Protein AF-A0A975FXX0-F1 (afdb_monomer_lite)

Radius of gyration: 17.52 Å; chains: 1; bounding box: 50×26×42 Å

Foldseek 3Di:
DAADDALAALVQLCVVQVHDLVRLCVLLVHDSVQNVCRNVGHDDDPVSSVSSQVSSVVVQKHWDQDVHTHIDRDQPFFFFAWDCDPQWTWTDTPDPDDPPDTDTHNDPVVVVVVCVVQQKDDDDDVRRGITRHD

pLDDT: mean 78.69, std 16.59, range [45.06, 97.44]

InterPro domains:
  IPR010982 Lambda repressor-like, DNA-binding domain superfamily [G3DSA:1.10.260.40] (1-74)

Secondary structure (DSSP, 8-state):
-PPP--HHHHHHHHHHTT--HHHHHHHHT--HHHHHHHHTT----HHHHHHHHHHHHHTTEEEE-SSS-EEEE------EEEEEETTEEEEEESSS-SSS-PPPBSSHHHHHHHHHHTTEEEEETTTTEEEE--

Organism: NCBI:txid2823693

Sequence (134 aa):
MTAKLTAAACRAARGLLGWTVRDLMRAASVSPNTVTTLEDGGSVRPETEAKIVAAFARHGVEITNGTGTGAHLHSTVWRVDFAKGRGRFTAQPASGQPPRMFPDFATQHEVRQWLEQNGYRALSEPEDLWVASA

Structure (mmCIF, N/CA/C/O backbone):
data_AF-A0A975FXX0-F1
#
_entry.id   AF-A0A975FXX0-F1
#
loop_
_atom_site.group_PDB
_atom_site.id
_atom_site.type_symbol
_atom_site.label_atom_id
_atom_site.label_alt_id
_atom_site.label_comp_id
_atom_site.label_asym_id
_atom_site.label_entity_id
_atom_site.label_seq_id
_atom_site.pdbx_PDB_ins_code
_atom_site.Cartn_x
_atom_site.Cartn_y
_atom_site.Cartn_z
_atom_site.occupancy
_atom_site.B_iso_or_equiv
_atom_site.auth_seq_id
_atom_site.auth_comp_id
_atom_site.auth_asym_id
_atom_site.auth_atom_id
_atom_site.pdbx_PDB_model_num
ATOM 1 N N . MET A 1 1 ? 19.625 5.687 1.113 1.00 46.69 1 MET A N 1
ATOM 2 C CA . MET A 1 1 ? 19.681 4.774 -0.049 1.00 46.69 1 MET A CA 1
ATOM 3 C C . MET A 1 1 ? 18.249 4.438 -0.417 1.00 46.69 1 MET A C 1
ATOM 5 O O . MET A 1 1 ? 17.523 4.008 0.465 1.00 46.69 1 MET A O 1
ATOM 9 N N . THR A 1 2 ? 17.814 4.708 -1.646 1.00 67.19 2 THR A N 1
ATOM 10 C CA . THR A 1 2 ? 16.430 4.430 -2.063 1.00 67.19 2 THR A CA 1
ATOM 11 C C . THR A 1 2 ? 16.270 2.935 -2.318 1.00 67.19 2 THR A C 1
ATOM 13 O O . THR A 1 2 ? 17.059 2.354 -3.063 1.00 67.19 2 THR A O 1
ATOM 16 N N . ALA A 1 3 ? 15.282 2.311 -1.681 1.00 85.44 3 ALA A N 1
ATOM 17 C CA . ALA A 1 3 ? 14.963 0.905 -1.883 1.00 85.44 3 ALA A CA 1
ATOM 18 C C . ALA A 1 3 ? 14.530 0.644 -3.338 1.00 85.44 3 ALA A C 1
ATOM 20 O O . ALA A 1 3 ? 13.764 1.411 -3.925 1.00 85.44 3 ALA A O 1
ATOM 21 N N . LYS A 1 4 ? 15.024 -0.446 -3.929 1.00 91.94 4 LYS A N 1
ATOM 22 C CA . LYS A 1 4 ? 14.639 -0.906 -5.263 1.00 91.94 4 LYS A CA 1
ATOM 23 C C . LYS A 1 4 ? 13.242 -1.519 -5.222 1.00 91.94 4 LYS A C 1
ATOM 25 O O . LYS A 1 4 ? 12.997 -2.494 -4.504 1.00 91.94 4 LYS A O 1
ATOM 30 N N . LEU A 1 5 ? 12.364 -1.012 -6.084 1.00 95.19 5 LEU A N 1
ATOM 31 C CA . LEU A 1 5 ? 11.052 -1.595 -6.330 1.00 95.19 5 LEU A CA 1
ATOM 32 C C . LEU A 1 5 ? 11.202 -2.905 -7.114 1.00 95.19 5 LEU A C 1
ATOM 34 O O . LEU A 1 5 ? 11.502 -2.909 -8.303 1.00 95.19 5 LEU A O 1
ATOM 38 N N . THR A 1 6 ? 11.009 -4.033 -6.438 1.00 96.12 6 THR A N 1
ATOM 39 C CA . THR A 1 6 ? 10.956 -5.352 -7.081 1.00 96.12 6 THR A CA 1
ATOM 40 C C . THR A 1 6 ? 9.509 -5.787 -7.303 1.00 96.12 6 THR A C 1
ATOM 42 O O . THR A 1 6 ? 8.592 -5.294 -6.643 1.00 96.12 6 THR A O 1
ATOM 45 N N . ALA A 1 7 ? 9.302 -6.781 -8.169 1.00 96.69 7 ALA A N 1
ATOM 46 C CA . ALA A 1 7 ? 8.009 -7.439 -8.353 1.00 96.69 7 ALA A CA 1
ATOM 47 C C . ALA A 1 7 ? 7.393 -7.944 -7.033 1.00 96.69 7 ALA A C 1
ATOM 49 O O . ALA A 1 7 ? 6.189 -7.828 -6.804 1.00 96.69 7 ALA A O 1
ATOM 50 N N . ALA A 1 8 ? 8.216 -8.518 -6.151 1.00 96.56 8 ALA A N 1
ATOM 51 C CA . ALA A 1 8 ? 7.766 -9.023 -4.857 1.00 96.56 8 ALA A CA 1
ATOM 52 C C . ALA A 1 8 ? 7.398 -7.880 -3.899 1.00 96.56 8 ALA A C 1
ATOM 54 O O . ALA A 1 8 ? 6.340 -7.933 -3.276 1.00 96.56 8 ALA A O 1
ATOM 55 N N . ALA A 1 9 ? 8.206 -6.816 -3.842 1.00 96.75 9 ALA A N 1
ATOM 56 C CA . ALA A 1 9 ? 7.903 -5.638 -3.031 1.00 9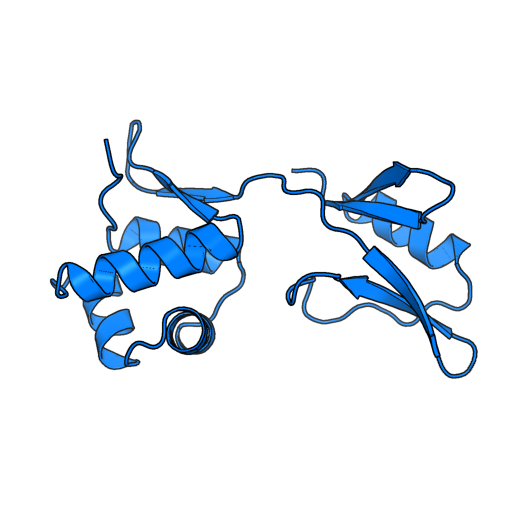6.75 9 ALA A CA 1
ATOM 57 C C . ALA A 1 9 ? 6.634 -4.911 -3.501 1.00 96.75 9 ALA A C 1
ATOM 59 O O . ALA A 1 9 ? 5.827 -4.504 -2.672 1.00 96.75 9 ALA A O 1
ATOM 60 N N . CYS A 1 10 ? 6.415 -4.803 -4.816 1.00 97.19 10 CYS A N 1
ATOM 61 C CA . CYS A 1 10 ? 5.199 -4.216 -5.382 1.00 97.19 10 CYS A CA 1
ATOM 62 C C . CYS A 1 10 ? 3.943 -4.998 -4.957 1.00 97.19 10 CYS A C 1
ATOM 64 O O . CYS A 1 10 ? 2.988 -4.420 -4.432 1.00 97.19 10 CYS A O 1
ATOM 66 N N . ARG A 1 11 ? 3.977 -6.333 -5.093 1.00 97.44 11 ARG A N 1
ATOM 67 C CA . ARG A 1 11 ? 2.878 -7.213 -4.665 1.00 97.44 11 ARG A CA 1
ATOM 68 C C . ARG A 1 11 ? 2.643 -7.146 -3.158 1.00 97.44 11 ARG A C 1
ATOM 70 O O . ARG A 1 11 ? 1.492 -7.068 -2.736 1.00 97.44 11 ARG A O 1
ATOM 77 N N . ALA A 1 12 ? 3.713 -7.133 -2.362 1.00 95.75 12 ALA A N 1
ATOM 78 C CA . ALA A 1 12 ? 3.631 -6.985 -0.911 1.00 95.75 12 ALA A CA 1
ATOM 79 C C . ALA A 1 12 ? 2.977 -5.651 -0.521 1.00 95.75 12 ALA A C 1
ATOM 81 O O . ALA A 1 12 ? 2.025 -5.646 0.254 1.00 95.75 12 ALA A O 1
ATOM 82 N N . ALA A 1 13 ? 3.414 -4.539 -1.119 1.00 95.19 13 ALA A N 1
ATOM 83 C CA . ALA A 1 13 ? 2.859 -3.212 -0.867 1.00 95.19 13 ALA A CA 1
ATOM 84 C C . ALA A 1 13 ? 1.363 -3.135 -1.201 1.00 95.19 13 ALA A C 1
ATOM 86 O O . ALA A 1 13 ? 0.569 -2.644 -0.399 1.00 95.19 13 ALA A O 1
ATOM 87 N N . ARG A 1 14 ? 0.945 -3.687 -2.349 1.00 94.81 14 ARG A N 1
ATOM 88 C CA . ARG A 1 14 ? -0.486 -3.788 -2.671 1.00 94.81 14 ARG A CA 1
ATOM 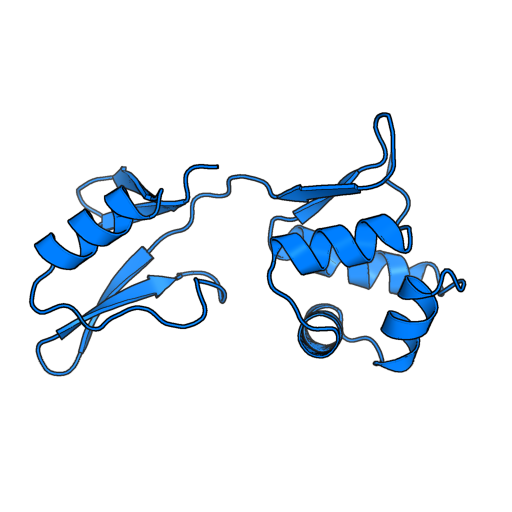89 C C . ARG A 1 14 ? -1.245 -4.672 -1.690 1.00 94.81 14 ARG A C 1
ATOM 91 O O . ARG A 1 14 ? -2.376 -4.339 -1.352 1.00 94.81 14 ARG A O 1
ATOM 98 N N . GLY A 1 15 ? -0.650 -5.783 -1.258 1.00 90.62 15 GLY A N 1
ATOM 99 C CA . GLY A 1 15 ? -1.234 -6.685 -0.268 1.00 90.62 15 GLY A CA 1
ATOM 100 C C . GLY A 1 15 ? -1.521 -5.974 1.052 1.00 90.62 15 GLY A C 1
ATOM 101 O O . GLY A 1 15 ? -2.647 -6.043 1.536 1.00 90.62 15 GLY A O 1
ATOM 102 N N . LEU A 1 16 ? -0.547 -5.213 1.565 1.00 86.81 16 LEU A N 1
ATOM 103 C CA . LEU A 1 16 ? -0.694 -4.398 2.778 1.00 86.81 16 LEU A CA 1
ATOM 104 C C . LEU A 1 16 ? -1.835 -3.376 2.663 1.00 86.81 16 LEU A C 1
ATOM 106 O O . LEU A 1 16 ? -2.547 -3.139 3.631 1.00 86.81 16 LEU A O 1
ATOM 110 N N . LEU A 1 17 ? -2.040 -2.804 1.474 1.00 83.75 17 LEU A N 1
ATOM 111 C CA . LEU A 1 17 ? -3.107 -1.830 1.214 1.00 83.75 17 LEU A CA 1
ATOM 112 C C . LEU A 1 17 ? -4.443 -2.461 0.786 1.00 83.75 17 LEU A C 1
ATOM 114 O O . LEU A 1 17 ? -5.409 -1.737 0.536 1.00 83.75 17 LEU A O 1
ATOM 118 N N . GLY A 1 18 ? -4.525 -3.784 0.610 1.00 83.56 18 GLY A N 1
ATOM 119 C CA . GLY A 1 18 ? -5.693 -4.433 -0.002 1.00 83.56 18 GLY A CA 1
ATOM 120 C C . GLY A 1 18 ? -6.008 -3.916 -1.419 1.00 83.56 18 GLY A C 1
ATOM 121 O O . GLY A 1 18 ? -7.176 -3.871 -1.833 1.00 83.56 18 GLY A O 1
ATOM 122 N N . TRP A 1 19 ? -4.983 -3.466 -2.150 1.00 89.31 19 TRP A N 1
ATOM 123 C CA . TRP A 1 19 ? -5.094 -2.889 -3.490 1.00 89.31 19 TRP A CA 1
ATOM 124 C C . TRP A 1 19 ? -5.142 -3.957 -4.577 1.00 89.31 19 TRP A C 1
ATOM 126 O O . TRP A 1 19 ? -4.273 -4.828 -4.696 1.00 89.31 19 TRP A O 1
ATOM 136 N N . THR A 1 20 ? -6.119 -3.811 -5.467 1.00 90.88 20 THR A N 1
ATOM 137 C CA . THR A 1 20 ? -6.079 -4.456 -6.780 1.00 90.88 20 THR A CA 1
ATOM 138 C C . THR A 1 20 ? -5.055 -3.759 -7.682 1.00 90.88 20 THR A C 1
ATOM 140 O O . THR A 1 20 ? -4.638 -2.628 -7.424 1.00 90.88 20 THR A O 1
ATOM 143 N N . VAL A 1 21 ? -4.688 -4.390 -8.800 1.00 93.56 21 VAL A N 1
ATOM 144 C CA . VAL A 1 21 ? -3.869 -3.745 -9.847 1.00 93.56 21 VAL A CA 1
ATOM 145 C C . VAL A 1 21 ? -4.499 -2.424 -10.310 1.00 93.56 21 VAL A C 1
ATOM 147 O O . VAL A 1 21 ? -3.799 -1.428 -10.470 1.00 93.56 21 VAL A O 1
ATOM 150 N N . ARG A 1 22 ? -5.833 -2.376 -10.441 1.00 88.88 22 ARG A N 1
ATOM 151 C CA . ARG A 1 22 ? -6.571 -1.163 -10.834 1.00 88.88 22 ARG A CA 1
ATOM 152 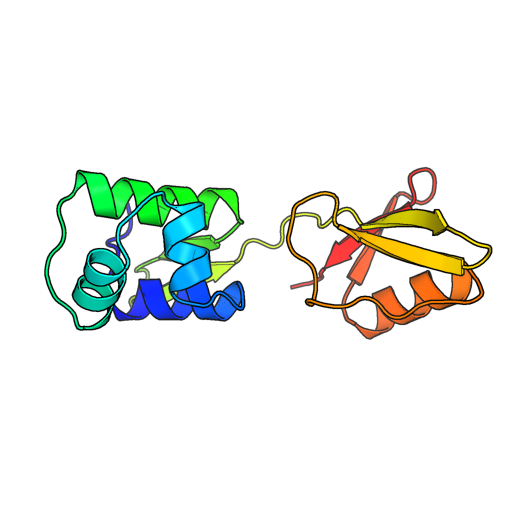C C . ARG A 1 22 ? -6.459 -0.041 -9.803 1.00 88.88 22 ARG A C 1
ATOM 154 O O . ARG A 1 22 ? -6.448 1.127 -10.183 1.00 88.88 22 ARG A O 1
ATOM 161 N N . ASP A 1 23 ? -6.385 -0.378 -8.519 1.00 89.69 23 ASP A N 1
ATOM 162 C CA . ASP A 1 23 ? -6.202 0.611 -7.453 1.00 89.69 23 ASP A CA 1
ATOM 163 C C . ASP A 1 23 ? -4.814 1.249 -7.555 1.00 89.69 23 ASP A C 1
ATOM 165 O O . ASP A 1 23 ? -4.713 2.475 -7.606 1.00 89.69 23 ASP A O 1
ATOM 169 N N . LEU A 1 24 ? -3.769 0.432 -7.737 1.00 93.56 24 LEU A N 1
ATOM 170 C CA . LEU A 1 24 ? -2.405 0.927 -7.937 1.00 93.56 24 LEU A CA 1
ATOM 171 C C . LEU A 1 24 ? -2.278 1.793 -9.197 1.00 93.56 24 LEU A C 1
ATOM 173 O O . LEU A 1 24 ? -1.694 2.874 -9.148 1.00 93.56 24 LEU A O 1
ATOM 177 N N . MET A 1 25 ? -2.853 1.355 -10.319 1.00 95.19 25 MET A N 1
ATOM 178 C CA . MET A 1 25 ? -2.839 2.135 -11.560 1.00 95.19 25 MET A CA 1
ATOM 179 C C . MET A 1 25 ? -3.401 3.541 -11.366 1.00 95.19 25 MET A C 1
ATOM 181 O O . MET A 1 25 ? -2.805 4.512 -11.829 1.00 95.19 25 MET A O 1
ATOM 185 N N . ARG A 1 26 ? -4.546 3.647 -10.677 1.00 90.94 26 ARG A N 1
ATOM 186 C CA . ARG A 1 26 ? -5.192 4.930 -10.386 1.00 90.94 26 ARG A CA 1
ATOM 187 C C . ARG A 1 26 ? -4.330 5.771 -9.451 1.00 90.94 26 ARG A C 1
ATOM 189 O O . ARG A 1 26 ? -4.098 6.940 -9.735 1.00 90.94 26 ARG A O 1
ATOM 196 N N . ALA A 1 27 ? -3.812 5.171 -8.381 1.00 87.88 27 ALA A N 1
ATOM 197 C CA . ALA A 1 27 ? -3.019 5.877 -7.379 1.00 87.88 27 ALA A CA 1
ATOM 198 C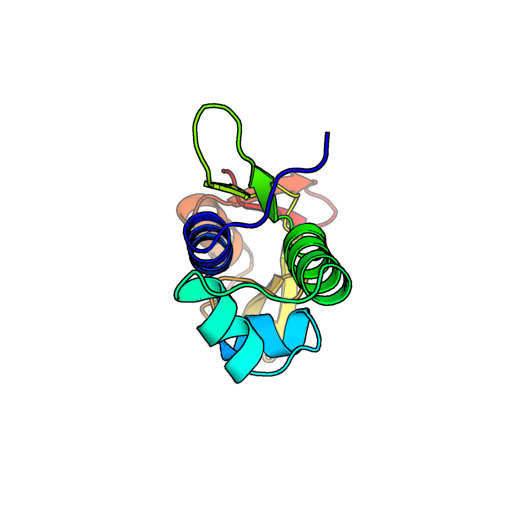 C . ALA A 1 27 ? -1.679 6.409 -7.920 1.00 87.88 27 ALA A C 1
ATOM 200 O O . ALA A 1 27 ? -1.245 7.484 -7.501 1.00 87.88 27 ALA A O 1
ATOM 201 N N . ALA A 1 28 ? -1.043 5.675 -8.840 1.00 94.00 28 ALA A N 1
ATOM 202 C CA . ALA A 1 28 ? 0.247 6.022 -9.441 1.00 94.00 28 ALA A CA 1
ATOM 203 C C . ALA A 1 28 ? 0.131 6.697 -10.823 1.00 94.00 28 ALA A C 1
ATOM 205 O O . ALA A 1 28 ? 1.140 7.143 -11.366 1.00 94.00 28 ALA A O 1
ATOM 206 N N . SER A 1 29 ? -1.078 6.792 -11.394 1.00 95.25 29 SER A N 1
ATOM 207 C CA . SER A 1 29 ? -1.318 7.289 -12.760 1.00 95.25 29 SER A CA 1
ATOM 208 C C . SER A 1 29 ? -0.458 6.571 -13.810 1.00 95.25 29 SER A C 1
ATOM 210 O O . SER A 1 29 ? 0.234 7.194 -14.619 1.00 95.25 29 SER A O 1
ATOM 212 N N . VAL A 1 30 ? -0.486 5.236 -13.775 1.00 95.94 30 VAL A N 1
ATOM 213 C CA . VAL A 1 30 ? 0.250 4.351 -14.695 1.00 95.94 30 VAL A CA 1
ATOM 214 C C . VAL A 1 30 ? -0.702 3.405 -15.424 1.00 95.94 30 VAL A C 1
ATOM 216 O O . VAL A 1 30 ? -1.823 3.153 -14.979 1.00 95.94 30 VAL A O 1
ATOM 219 N N . SER A 1 31 ? -0.255 2.862 -16.558 1.00 95.19 31 SER A N 1
ATOM 220 C CA . SER A 1 31 ? -1.065 1.926 -17.339 1.00 95.19 31 SER A CA 1
ATOM 221 C C . SER A 1 31 ? -1.200 0.560 -16.635 1.00 95.19 31 SER A C 1
ATOM 223 O O . SER A 1 31 ? -0.293 0.168 -15.893 1.00 95.19 31 SER A O 1
ATOM 225 N N . PRO A 1 32 ? -2.276 -0.210 -16.898 1.00 92.44 32 PRO A N 1
ATOM 226 C CA . PRO A 1 32 ? -2.424 -1.564 -16.356 1.00 92.44 32 PRO A CA 1
ATOM 227 C C . PRO A 1 32 ? -1.271 -2.469 -16.764 1.00 92.44 32 PRO A C 1
ATOM 229 O O . PRO A 1 32 ? -0.701 -3.163 -15.928 1.00 92.44 32 PRO A O 1
ATOM 232 N N . ASN A 1 33 ? -0.894 -2.399 -18.042 1.00 94.81 33 ASN A N 1
ATOM 233 C CA . ASN A 1 33 ? 0.170 -3.218 -18.599 1.00 94.81 33 ASN A CA 1
ATOM 234 C C . ASN A 1 33 ? 1.512 -2.948 -17.910 1.00 94.81 33 ASN A C 1
ATOM 236 O O . ASN A 1 33 ? 2.298 -3.864 -17.701 1.00 94.81 33 ASN A O 1
ATOM 240 N N . THR A 1 34 ? 1.757 -1.698 -17.509 1.00 95.50 34 THR A N 1
ATOM 241 C CA . THR A 1 34 ? 2.963 -1.318 -16.768 1.00 95.50 34 THR A CA 1
ATOM 242 C C . THR A 1 34 ? 3.021 -1.986 -15.399 1.00 95.50 34 THR A C 1
ATOM 244 O O . THR A 1 34 ? 4.075 -2.487 -15.019 1.00 95.50 34 THR A O 1
ATOM 247 N N . VAL A 1 35 ? 1.899 -2.020 -14.674 1.00 95.06 35 VAL A N 1
ATOM 248 C CA . VAL A 1 35 ? 1.832 -2.699 -13.374 1.00 95.06 35 VAL A CA 1
ATOM 249 C C . VAL A 1 35 ? 2.029 -4.200 -13.551 1.00 95.06 35 VAL A C 1
ATOM 251 O O . VAL A 1 35 ? 2.876 -4.770 -12.876 1.00 95.06 35 VAL A O 1
ATOM 254 N N . THR A 1 36 ? 1.317 -4.830 -14.488 1.00 95.31 36 THR A N 1
ATOM 255 C CA . THR A 1 36 ? 1.468 -6.267 -14.763 1.00 95.31 36 THR A CA 1
ATOM 256 C C . THR A 1 36 ? 2.904 -6.618 -15.151 1.00 95.31 36 THR A C 1
ATOM 258 O O . THR A 1 36 ? 3.497 -7.497 -14.540 1.00 95.31 36 THR A O 1
ATOM 261 N N . THR A 1 37 ? 3.508 -5.859 -16.074 1.00 95.19 37 THR A N 1
ATOM 262 C CA . THR A 1 37 ? 4.906 -6.059 -16.499 1.00 95.19 37 THR A CA 1
ATOM 263 C C . THR A 1 37 ? 5.866 -5.985 -15.314 1.00 95.19 37 THR A C 1
ATOM 265 O O . THR A 1 37 ? 6.732 -6.843 -15.180 1.00 95.19 37 THR A O 1
ATOM 268 N N . LEU A 1 38 ? 5.710 -4.985 -14.440 1.00 96.25 38 LEU A N 1
ATOM 269 C CA . LEU A 1 38 ? 6.531 -4.854 -13.236 1.00 96.25 38 LEU A CA 1
ATOM 270 C C . LEU A 1 38 ? 6.368 -6.063 -12.301 1.00 96.25 38 LEU A C 1
ATOM 272 O O . LEU A 1 38 ? 7.349 -6.562 -11.755 1.00 96.25 38 LEU A O 1
ATOM 276 N N . GLU A 1 39 ? 5.137 -6.525 -12.085 1.00 95.69 39 GLU A N 1
ATOM 277 C CA . GLU A 1 39 ? 4.847 -7.616 -11.148 1.00 95.69 39 GLU A CA 1
ATOM 278 C C . GLU A 1 39 ? 5.236 -9.003 -11.657 1.00 95.69 39 GLU A C 1
ATOM 280 O O . GLU A 1 39 ? 5.529 -9.878 -10.839 1.00 95.69 39 GLU A O 1
ATOM 285 N N . ASP A 1 40 ? 5.330 -9.170 -12.974 1.00 96.00 40 ASP A N 1
ATOM 286 C CA . ASP A 1 40 ? 5.896 -10.356 -13.622 1.00 96.00 40 ASP A CA 1
ATOM 287 C C . ASP A 1 40 ? 7.439 -10.332 -13.648 1.00 96.00 40 ASP A C 1
ATOM 289 O O . ASP A 1 40 ? 8.077 -11.289 -14.082 1.00 96.00 40 ASP A O 1
ATOM 293 N N . GLY A 1 41 ? 8.066 -9.259 -13.147 1.00 92.81 41 GLY A N 1
ATOM 294 C CA . GLY A 1 41 ? 9.525 -9.109 -13.080 1.00 92.81 41 GLY A CA 1
ATOM 295 C C . GLY A 1 41 ? 10.150 -8.429 -14.299 1.00 92.81 41 GLY A C 1
ATOM 296 O O . GLY A 1 41 ? 11.375 -8.366 -14.405 1.00 92.81 41 GLY A O 1
ATOM 297 N N . GLY A 1 42 ? 9.330 -7.896 -15.204 1.00 92.81 42 GLY A N 1
ATOM 298 C CA . GLY A 1 42 ? 9.776 -7.043 -16.295 1.00 92.81 42 GLY A CA 1
ATOM 299 C C . GLY A 1 42 ? 10.307 -5.695 -15.802 1.00 92.81 42 GLY A C 1
ATOM 300 O O . GLY A 1 42 ? 9.993 -5.223 -14.709 1.00 92.81 42 GLY A O 1
ATOM 301 N N . SER A 1 43 ? 11.127 -5.055 -16.635 1.00 89.62 43 SER A N 1
ATOM 302 C CA . SER A 1 43 ? 11.659 -3.724 -16.344 1.00 89.62 43 SER A CA 1
ATOM 303 C C . SER A 1 43 ? 10.674 -2.645 -16.785 1.00 89.62 43 SER A C 1
ATOM 305 O O . SER A 1 43 ? 10.107 -2.702 -17.877 1.00 89.62 43 SER A O 1
ATOM 307 N N . VAL A 1 44 ? 10.494 -1.637 -15.938 1.00 93.88 44 VAL A N 1
ATOM 308 C CA . VAL A 1 44 ? 9.744 -0.423 -16.257 1.00 93.88 44 VAL A CA 1
ATOM 309 C C . VAL A 1 44 ? 10.681 0.777 -16.178 1.00 93.88 44 VAL A C 1
ATOM 311 O O . VAL A 1 44 ? 11.787 0.702 -15.648 1.00 93.88 44 VAL A O 1
ATOM 314 N N . ARG A 1 45 ? 10.265 1.906 -16.751 1.00 94.38 45 ARG A N 1
ATOM 315 C CA . ARG A 1 45 ? 11.114 3.100 -16.761 1.00 94.38 45 ARG A CA 1
ATOM 316 C C . ARG A 1 45 ? 11.333 3.616 -15.331 1.00 94.38 45 ARG A C 1
ATOM 318 O O . ARG A 1 45 ? 10.367 3.620 -14.563 1.00 94.38 45 ARG A O 1
ATOM 325 N N . PRO A 1 46 ? 12.513 4.171 -15.002 1.00 93.12 46 PRO A N 1
ATOM 326 C CA . PRO A 1 46 ? 12.788 4.720 -13.670 1.00 93.12 46 PRO A CA 1
ATOM 327 C C . PRO A 1 46 ? 11.765 5.773 -13.212 1.00 93.12 46 PRO A C 1
ATOM 329 O O . PRO A 1 46 ? 11.358 5.796 -12.055 1.00 93.12 46 PRO A O 1
ATOM 332 N N . GLU A 1 47 ? 11.272 6.602 -14.139 1.00 94.19 47 GLU A N 1
ATOM 333 C CA . GLU A 1 47 ? 10.199 7.579 -13.884 1.00 94.19 47 GLU A CA 1
ATOM 334 C C . GLU A 1 47 ? 8.890 6.927 -13.405 1.00 94.19 47 GLU A C 1
ATOM 336 O O . GLU A 1 47 ? 8.147 7.497 -12.609 1.00 94.19 47 GLU A O 1
ATOM 341 N N . THR A 1 48 ? 8.596 5.720 -13.890 1.00 94.62 48 THR A N 1
ATOM 342 C CA . THR A 1 48 ? 7.385 4.976 -13.544 1.00 94.62 48 THR A CA 1
ATOM 343 C C . THR A 1 48 ? 7.564 4.273 -12.207 1.00 94.62 48 THR A C 1
ATOM 345 O O . THR A 1 48 ? 6.655 4.320 -11.381 1.00 94.62 48 THR A O 1
ATOM 348 N N . GLU A 1 49 ? 8.739 3.687 -11.956 1.00 95.19 49 GLU A N 1
ATOM 349 C CA . GLU A 1 49 ? 9.071 3.140 -10.634 1.00 95.19 49 GLU A CA 1
ATOM 350 C C . GLU A 1 49 ? 8.915 4.214 -9.558 1.00 95.19 49 GLU A C 1
ATOM 352 O O . GLU A 1 49 ? 8.234 3.986 -8.563 1.00 95.19 49 GLU A O 1
ATOM 357 N N . ALA A 1 50 ? 9.444 5.418 -9.800 1.00 95.06 50 ALA A N 1
ATOM 358 C CA . ALA A 1 50 ? 9.319 6.539 -8.876 1.00 95.06 50 ALA A CA 1
ATOM 359 C C . ALA A 1 50 ? 7.854 6.921 -8.602 1.00 95.06 50 ALA A C 1
ATOM 361 O O . ALA A 1 50 ? 7.488 7.133 -7.448 1.00 95.06 50 ALA A O 1
ATOM 362 N N . LYS A 1 51 ? 6.990 6.953 -9.630 1.00 96.31 51 LYS A N 1
ATOM 363 C CA . LYS A 1 51 ? 5.544 7.198 -9.457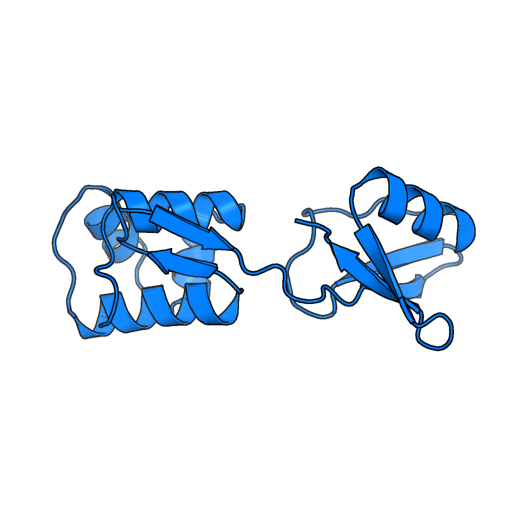 1.00 96.31 51 LYS A CA 1
ATOM 364 C C . LYS A 1 51 ? 4.872 6.124 -8.604 1.00 96.31 51 LYS A C 1
ATOM 366 O O . LYS A 1 51 ? 4.048 6.451 -7.753 1.00 96.31 51 LYS A O 1
ATOM 371 N N . ILE A 1 52 ? 5.227 4.859 -8.818 1.00 96.25 52 ILE A N 1
ATOM 372 C CA . ILE A 1 52 ? 4.675 3.725 -8.068 1.00 96.25 52 ILE A CA 1
ATOM 373 C C . ILE A 1 52 ? 5.131 3.774 -6.605 1.00 96.25 52 ILE A C 1
ATOM 375 O O . ILE A 1 52 ? 4.294 3.702 -5.707 1.00 96.25 52 ILE A O 1
ATOM 379 N N . VAL A 1 53 ? 6.428 3.974 -6.350 1.00 96.06 53 VAL A N 1
ATOM 380 C CA . VAL A 1 53 ? 6.969 4.123 -4.987 1.00 96.06 53 VAL A CA 1
ATOM 381 C C . VAL A 1 53 ? 6.341 5.324 -4.279 1.00 96.06 53 VAL A C 1
ATOM 383 O O . VAL A 1 53 ? 5.910 5.200 -3.136 1.00 96.06 53 VAL A O 1
ATOM 386 N N . ALA A 1 54 ? 6.214 6.469 -4.957 1.00 92.31 54 ALA A N 1
ATOM 387 C CA . ALA A 1 54 ? 5.580 7.658 -4.391 1.00 92.31 54 ALA A CA 1
ATOM 388 C C . ALA A 1 54 ? 4.091 7.439 -4.079 1.00 92.31 54 ALA A C 1
ATOM 390 O O . ALA A 1 54 ? 3.587 7.961 -3.084 1.00 92.31 54 ALA A O 1
ATOM 391 N N . ALA A 1 55 ? 3.378 6.664 -4.902 1.00 93.06 55 ALA A N 1
ATOM 392 C CA . ALA A 1 55 ? 1.998 6.291 -4.620 1.00 93.06 55 ALA A CA 1
ATOM 393 C C . ALA A 1 55 ? 1.900 5.435 -3.354 1.00 93.06 55 ALA A C 1
ATOM 395 O O . ALA A 1 55 ? 1.078 5.738 -2.499 1.00 93.06 55 ALA A O 1
ATOM 396 N N . PHE A 1 56 ? 2.758 4.430 -3.180 1.00 92.94 56 PHE A N 1
ATOM 397 C CA . PHE A 1 56 ? 2.781 3.653 -1.938 1.00 92.94 56 PHE A CA 1
ATOM 398 C C . PHE A 1 56 ? 3.125 4.517 -0.721 1.00 92.94 56 PHE A C 1
ATOM 400 O O . PHE A 1 56 ? 2.390 4.490 0.266 1.00 92.94 56 PHE A O 1
ATOM 407 N N . ALA A 1 57 ? 4.154 5.362 -0.826 1.00 90.31 57 ALA A N 1
ATOM 408 C CA . ALA A 1 57 ? 4.591 6.230 0.266 1.00 90.31 57 ALA A CA 1
ATOM 409 C C . ALA A 1 57 ? 3.487 7.202 0.718 1.00 90.31 57 ALA A C 1
ATOM 411 O O . ALA A 1 57 ? 3.258 7.373 1.913 1.00 90.31 57 ALA A O 1
ATOM 412 N N . ARG A 1 58 ? 2.730 7.780 -0.226 1.00 85.38 58 ARG A N 1
ATOM 413 C CA . ARG A 1 58 ? 1.553 8.624 0.065 1.00 85.38 58 ARG A CA 1
ATOM 414 C C . ARG A 1 58 ? 0.453 7.904 0.846 1.00 85.38 58 ARG A C 1
ATOM 416 O O . ARG A 1 58 ? -0.352 8.563 1.495 1.00 85.38 58 ARG A O 1
ATOM 423 N N . HIS A 1 59 ? 0.396 6.582 0.741 1.00 82.56 59 HIS A N 1
ATOM 424 C CA . HIS A 1 59 ? -0.560 5.728 1.440 1.00 82.56 59 HIS A CA 1
ATOM 425 C C . HIS A 1 59 ? 0.085 4.999 2.632 1.00 82.56 59 HIS A C 1
ATOM 427 O O . HIS A 1 59 ? -0.461 4.019 3.129 1.00 82.56 59 HIS A O 1
ATOM 433 N N . GLY A 1 60 ? 1.235 5.492 3.104 1.00 85.75 60 GLY A N 1
ATOM 434 C CA . GLY A 1 60 ? 1.895 5.005 4.312 1.00 85.75 60 GLY A CA 1
ATOM 435 C C . GLY A 1 60 ? 2.711 3.731 4.120 1.00 85.75 60 GLY A C 1
ATOM 436 O O . GLY A 1 60 ? 3.160 3.168 5.111 1.00 85.75 60 GLY A O 1
ATOM 437 N N . VAL A 1 61 ? 2.924 3.268 2.885 1.00 90.62 61 VAL A N 1
ATOM 438 C CA . VAL A 1 61 ? 3.757 2.093 2.606 1.00 90.62 61 VAL A CA 1
ATOM 439 C C . VAL A 1 61 ? 5.120 2.505 2.069 1.00 90.62 61 VAL A C 1
ATOM 441 O O . VAL A 1 61 ? 5.236 3.095 0.996 1.00 90.62 61 VAL A O 1
ATOM 444 N N . GLU A 1 62 ? 6.164 2.122 2.787 1.00 93.31 62 GLU A N 1
ATOM 445 C CA . GLU A 1 62 ? 7.553 2.229 2.363 1.00 93.31 62 GLU A CA 1
ATOM 446 C C . GLU A 1 62 ? 8.007 0.931 1.683 1.00 93.31 62 GLU A C 1
ATOM 448 O O . GLU A 1 62 ? 7.737 -0.175 2.153 1.00 93.31 62 GLU A O 1
ATOM 453 N N . ILE A 1 63 ? 8.731 1.050 0.569 1.00 95.38 63 ILE A N 1
ATOM 454 C CA . ILE A 1 63 ? 9.427 -0.088 -0.041 1.00 95.38 63 ILE A CA 1
ATOM 455 C C . ILE A 1 63 ? 10.750 -0.295 0.690 1.00 95.38 63 ILE A C 1
ATOM 457 O O . ILE A 1 63 ? 11.494 0.658 0.895 1.00 95.38 63 ILE A O 1
ATOM 461 N N . THR A 1 64 ? 11.067 -1.540 1.045 1.00 93.50 64 THR A N 1
ATOM 462 C CA . THR A 1 64 ? 12.291 -1.880 1.780 1.00 93.50 64 THR A CA 1
ATOM 463 C C . THR A 1 64 ? 13.031 -3.048 1.133 1.00 93.50 64 THR A C 1
ATOM 465 O O . THR A 1 64 ? 12.437 -3.925 0.500 1.00 93.50 64 THR A O 1
ATOM 468 N N . ASN A 1 65 ? 14.356 -3.058 1.278 1.00 91.69 65 ASN A N 1
ATOM 469 C CA . ASN A 1 65 ? 15.211 -4.158 0.828 1.00 91.69 65 ASN A CA 1
ATOM 470 C C . ASN A 1 65 ? 16.136 -4.708 1.923 1.00 91.69 65 ASN A C 1
ATOM 472 O O . ASN A 1 65 ? 17.045 -5.448 1.570 1.00 91.69 65 ASN A O 1
ATOM 476 N N . GLY A 1 66 ? 15.915 -4.365 3.204 1.00 81.69 66 GLY A N 1
ATOM 477 C CA . GLY A 1 66 ? 16.815 -4.622 4.346 1.00 81.69 66 GLY A CA 1
ATOM 478 C C . GLY A 1 66 ? 17.658 -5.903 4.257 1.00 81.69 66 GLY A C 1
ATOM 479 O O . GLY A 1 66 ? 18.777 -5.874 3.756 1.00 81.69 66 GLY A O 1
ATOM 480 N N . THR A 1 67 ? 17.130 -7.028 4.744 1.00 86.44 67 THR A N 1
ATOM 481 C CA . THR A 1 67 ? 17.711 -8.377 4.548 1.00 86.44 67 THR A CA 1
ATOM 482 C C . THR A 1 67 ? 17.074 -9.129 3.373 1.00 86.44 67 THR A C 1
ATOM 484 O O . THR A 1 67 ? 17.464 -10.247 3.048 1.00 86.44 67 THR A O 1
ATOM 487 N N . GLY A 1 68 ? 16.079 -8.517 2.735 1.00 88.00 68 GLY A N 1
ATOM 488 C CA . GLY A 1 68 ? 15.285 -9.071 1.651 1.00 88.00 68 GLY A CA 1
ATOM 489 C C . GLY A 1 68 ? 14.315 -8.021 1.121 1.00 88.00 68 GLY A C 1
ATOM 490 O O . GLY A 1 68 ? 14.111 -6.976 1.737 1.00 88.00 68 GLY A O 1
ATOM 491 N N . THR A 1 69 ? 13.728 -8.271 -0.047 1.00 94.62 69 THR A N 1
ATOM 492 C CA . THR A 1 69 ? 12.796 -7.323 -0.669 1.00 94.62 69 THR A CA 1
ATOM 493 C C . THR A 1 69 ? 11.406 -7.401 -0.042 1.00 94.62 69 THR A C 1
ATOM 495 O O . THR A 1 69 ? 10.881 -8.492 0.171 1.00 94.62 69 THR A O 1
ATOM 498 N N . GLY A 1 70 ? 10.793 -6.251 0.225 1.00 94.62 70 GLY A N 1
ATOM 499 C CA . GLY A 1 70 ? 9.469 -6.194 0.827 1.00 94.62 70 GLY A CA 1
ATOM 500 C C . GLY A 1 70 ? 8.886 -4.787 0.872 1.00 94.62 70 GLY A C 1
ATOM 501 O O . GLY A 1 70 ? 9.354 -3.867 0.197 1.00 94.62 70 GLY A O 1
ATOM 502 N N . ALA A 1 71 ? 7.843 -4.647 1.680 1.00 94.25 71 ALA A N 1
ATOM 503 C CA . ALA A 1 71 ? 7.153 -3.396 1.939 1.00 94.25 71 ALA A CA 1
ATOM 504 C C . ALA A 1 71 ? 6.824 -3.299 3.433 1.00 94.25 71 ALA A C 1
ATOM 506 O O . ALA A 1 71 ? 6.564 -4.317 4.076 1.00 94.25 71 ALA A O 1
ATOM 507 N N . HIS A 1 72 ? 6.850 -2.088 3.976 1.00 91.56 72 HIS A N 1
ATOM 508 C CA . HIS A 1 72 ? 6.556 -1.789 5.368 1.00 91.56 72 HIS A CA 1
ATOM 509 C C . HIS A 1 72 ? 5.426 -0.763 5.422 1.00 91.56 72 HIS A C 1
ATOM 511 O O . HIS A 1 72 ? 5.545 0.320 4.858 1.00 91.56 72 HIS A O 1
ATOM 517 N N . LEU A 1 73 ? 4.315 -1.112 6.069 1.00 88.19 73 LEU A N 1
ATOM 518 C CA . LEU A 1 73 ? 3.231 -0.171 6.327 1.00 88.19 73 LEU A CA 1
ATOM 519 C C . LEU A 1 73 ? 3.554 0.572 7.623 1.00 88.19 73 LEU A C 1
ATOM 521 O O . LEU A 1 73 ? 3.596 -0.037 8.691 1.00 88.19 73 LEU A O 1
ATOM 525 N N . HIS A 1 74 ? 3.778 1.879 7.532 1.00 79.25 74 HIS A N 1
ATOM 526 C CA . HIS A 1 74 ? 3.914 2.714 8.714 1.00 79.25 74 HIS A CA 1
ATOM 527 C C . HIS A 1 74 ? 2.584 2.740 9.466 1.00 79.25 74 HIS A C 1
ATOM 529 O O . HIS A 1 74 ? 1.523 2.948 8.868 1.00 79.25 74 HIS A O 1
ATOM 535 N N . SER A 1 75 ? 2.651 2.597 10.789 1.00 57.34 75 SER A N 1
ATOM 536 C CA . SER A 1 75 ? 1.542 2.834 11.712 1.00 57.34 75 SER A CA 1
ATOM 537 C C . SER A 1 75 ? 1.201 4.321 11.752 1.00 57.34 75 SER A C 1
ATOM 539 O O . SER A 1 75 ? 1.463 5.041 12.714 1.00 57.34 75 SER A O 1
ATOM 541 N N . THR A 1 76 ? 0.651 4.822 10.652 1.00 53.72 76 THR A N 1
ATOM 542 C CA . THR A 1 76 ? 0.216 6.206 10.588 1.00 53.72 76 THR A CA 1
ATOM 543 C C . THR A 1 76 ? -1.115 6.295 11.306 1.00 53.72 76 THR A C 1
ATOM 545 O O . THR A 1 76 ? -2.030 5.520 11.054 1.00 53.72 76 THR A O 1
ATOM 548 N N . VAL A 1 77 ? -1.196 7.242 12.227 1.00 48.94 77 VAL A N 1
ATOM 549 C CA . VAL A 1 77 ? -2.417 7.706 12.875 1.00 48.94 77 VAL A CA 1
ATOM 550 C C . VAL A 1 77 ? -3.602 7.759 11.895 1.00 48.94 77 VAL A C 1
ATOM 552 O O . VAL A 1 77 ? -3.680 8.649 11.053 1.00 48.94 77 VAL A O 1
ATOM 555 N N . TRP A 1 78 ? -4.516 6.788 11.987 1.00 58.53 78 TRP A N 1
ATOM 556 C CA . TRP A 1 78 ? -5.717 6.693 11.149 1.00 58.53 78 TRP A CA 1
ATOM 557 C C . TRP A 1 78 ? -6.893 7.405 11.800 1.00 58.53 78 TRP A C 1
ATOM 559 O O . TRP A 1 78 ? -7.716 6.758 12.442 1.00 58.53 78 TRP A O 1
ATOM 569 N N . ARG A 1 79 ? -7.004 8.720 11.600 1.00 50.72 79 ARG A N 1
ATOM 570 C CA . ARG A 1 79 ? -8.148 9.495 12.093 1.00 50.72 79 ARG A CA 1
ATOM 571 C C . ARG A 1 79 ? -9.459 8.904 11.556 1.00 50.72 79 ARG A C 1
ATOM 573 O O . ARG A 1 79 ? -9.686 8.879 10.344 1.00 50.72 79 ARG A O 1
ATOM 580 N N . VAL A 1 80 ? -10.289 8.416 12.472 1.00 57.56 80 VAL A N 1
ATOM 581 C CA . VAL A 1 80 ? -11.671 8.009 12.217 1.00 57.56 80 VAL A CA 1
ATOM 582 C C . VAL A 1 80 ? -12.558 9.142 12.693 1.00 57.56 80 VAL A C 1
ATOM 584 O O . VAL A 1 80 ? -12.573 9.423 13.882 1.00 57.56 80 VAL A O 1
ATOM 587 N N . ASP A 1 81 ? -13.288 9.783 11.788 1.00 58.59 81 ASP A N 1
ATOM 588 C CA . ASP A 1 81 ? -14.282 10.783 12.169 1.00 58.59 81 ASP A CA 1
ATOM 589 C C . ASP A 1 81 ? -15.657 10.108 12.308 1.00 58.59 81 ASP A C 1
ATOM 591 O O . ASP A 1 81 ? -16.037 9.243 11.507 1.00 58.59 81 ASP A O 1
ATOM 595 N N . PHE A 1 82 ? -16.429 10.506 13.322 1.00 60.25 82 PHE A N 1
ATOM 596 C CA . PHE A 1 82 ? -17.821 10.080 13.468 1.00 60.25 82 PHE A CA 1
ATOM 597 C C . PHE A 1 82 ? -18.733 10.994 12.646 1.00 60.25 82 PHE A C 1
ATOM 599 O O . PHE A 1 82 ? -18.965 12.148 13.006 1.00 60.25 82 PHE A O 1
ATOM 606 N N . ALA A 1 83 ? -19.321 10.472 11.569 1.00 57.59 83 ALA A N 1
ATOM 607 C CA . ALA A 1 83 ? -20.376 11.179 10.845 1.00 57.59 83 ALA A CA 1
ATOM 608 C C . ALA A 1 83 ? -21.760 10.747 11.359 1.00 57.59 83 ALA A C 1
ATOM 610 O O . ALA A 1 83 ? -22.073 9.555 11.412 1.00 57.59 83 ALA A O 1
ATOM 611 N N . LYS A 1 84 ? -22.615 11.716 11.716 1.00 55.94 84 LYS A N 1
ATOM 612 C CA . LYS A 1 84 ? -24.033 11.477 12.030 1.00 55.94 84 LYS A CA 1
ATOM 613 C C . LYS A 1 84 ? -24.842 11.504 10.731 1.00 55.94 84 LYS A C 1
ATOM 615 O O . LYS A 1 84 ? -25.077 12.575 10.176 1.00 55.94 84 LYS A O 1
ATOM 620 N N . GLY A 1 85 ? -25.304 10.348 10.255 1.00 55.25 85 GLY A N 1
ATOM 621 C CA . GLY A 1 85 ? -26.140 10.236 9.052 1.00 55.25 85 GLY A CA 1
ATOM 622 C C . GLY A 1 85 ? -27.426 9.460 9.330 1.00 55.25 85 GLY A C 1
ATOM 623 O O . GLY A 1 85 ? -27.368 8.370 9.879 1.00 55.25 85 GLY A O 1
ATOM 624 N N . ARG A 1 86 ? -28.604 10.012 8.986 1.00 55.75 86 ARG A N 1
ATOM 625 C CA . ARG A 1 86 ? -29.941 9.376 9.149 1.00 55.75 86 ARG A CA 1
ATOM 626 C C . ARG A 1 86 ? -30.198 8.677 10.507 1.00 55.75 86 ARG A C 1
ATOM 628 O O . ARG A 1 86 ? -30.924 7.692 10.562 1.00 55.75 86 ARG A O 1
ATOM 635 N N . GLY A 1 87 ? -29.622 9.177 11.603 1.00 58.75 87 GLY A N 1
ATOM 636 C CA . GLY A 1 87 ? -29.782 8.578 12.939 1.00 58.75 87 GLY A CA 1
ATOM 637 C C . GLY A 1 87 ? -28.858 7.390 13.242 1.00 58.75 87 GLY A C 1
ATOM 638 O O . GLY A 1 87 ? -29.073 6.713 14.239 1.00 58.75 87 GLY A O 1
ATOM 639 N N . ARG A 1 88 ? -27.837 7.149 12.414 1.00 62.78 88 ARG A N 1
ATOM 640 C CA . ARG A 1 88 ? -26.790 6.137 12.605 1.00 62.78 88 ARG A CA 1
ATOM 641 C C . ARG A 1 88 ? -25.411 6.785 12.676 1.00 62.78 88 ARG A C 1
ATOM 643 O O . ARG A 1 88 ? -25.209 7.895 12.169 1.00 62.78 88 ARG A O 1
ATOM 650 N N . PHE A 1 89 ? -24.482 6.086 13.320 1.00 62.19 89 PHE A N 1
ATOM 651 C CA . PHE A 1 89 ? -23.080 6.478 13.403 1.00 62.19 89 PHE A CA 1
ATOM 652 C C . PHE A 1 89 ? -22.250 5.595 12.481 1.00 62.19 89 PHE A C 1
ATOM 654 O O . PHE A 1 89 ? -22.348 4.369 12.527 1.00 62.19 89 PHE A O 1
ATOM 661 N N . THR A 1 90 ? -21.419 6.231 11.662 1.00 60.44 90 THR A N 1
ATOM 662 C CA . THR A 1 90 ? -20.419 5.546 10.843 1.00 60.44 90 THR A CA 1
ATOM 663 C C . THR A 1 90 ? -19.049 6.100 11.179 1.00 60.44 90 THR A C 1
ATOM 665 O O . THR A 1 90 ? -18.872 7.321 11.204 1.00 60.44 90 THR A O 1
ATOM 668 N N . ALA A 1 91 ? -18.089 5.208 11.382 1.00 60.38 91 ALA A N 1
ATOM 669 C CA . ALA A 1 91 ? -16.684 5.544 11.254 1.00 60.38 91 ALA A CA 1
ATOM 670 C C . ALA A 1 91 ? -16.402 5.867 9.778 1.00 60.38 91 ALA A C 1
ATOM 672 O O . ALA A 1 91 ? -16.800 5.112 8.893 1.00 60.38 91 ALA A O 1
ATOM 673 N N . GLN A 1 92 ? -15.768 7.000 9.494 1.00 58.62 92 GLN A N 1
ATOM 674 C CA . GLN A 1 92 ? -15.232 7.306 8.167 1.00 58.62 92 GLN A CA 1
ATOM 675 C C . GLN A 1 92 ? -13.744 7.599 8.304 1.00 58.62 92 GLN A C 1
ATOM 677 O O . GLN A 1 92 ? -13.342 8.239 9.276 1.00 58.62 92 GLN A O 1
ATOM 682 N N . PRO A 1 93 ? -12.900 7.134 7.373 1.00 54.72 93 PRO A N 1
ATOM 683 C CA . PRO A 1 93 ? -11.488 7.430 7.460 1.00 54.72 93 PRO A CA 1
ATOM 684 C C . PRO A 1 93 ? -11.249 8.838 6.901 1.00 54.72 93 PRO A C 1
ATOM 686 O O . PRO A 1 93 ? -11.781 9.203 5.849 1.00 54.72 93 PRO A O 1
ATOM 689 N N . ALA A 1 94 ? -10.407 9.623 7.565 1.00 51.22 94 ALA A N 1
ATOM 690 C CA . ALA A 1 94 ? -10.018 10.940 7.062 1.00 51.22 94 ALA A CA 1
ATOM 691 C C . ALA A 1 94 ? -9.180 10.858 5.765 1.00 51.22 94 ALA A C 1
ATOM 693 O O . ALA A 1 94 ? -9.158 11.792 4.964 1.00 51.22 94 ALA A O 1
ATOM 694 N N . SER A 1 95 ? -8.494 9.734 5.530 1.00 49.50 95 SER A N 1
ATOM 695 C CA . SER A 1 95 ? -7.763 9.435 4.296 1.00 49.50 95 SER A CA 1
ATOM 696 C C . SER A 1 95 ? -8.370 8.199 3.631 1.00 49.50 95 SER A C 1
ATOM 698 O O . SER A 1 95 ? -8.785 7.267 4.305 1.00 49.50 95 SER A O 1
ATOM 700 N N . GLY A 1 96 ? -8.487 8.212 2.300 1.00 45.75 96 GLY A N 1
ATOM 701 C CA . GLY A 1 96 ? -9.378 7.356 1.500 1.00 45.75 96 GLY A CA 1
ATOM 702 C C . GLY A 1 96 ? -9.156 5.836 1.491 1.00 45.75 96 GLY A C 1
ATOM 703 O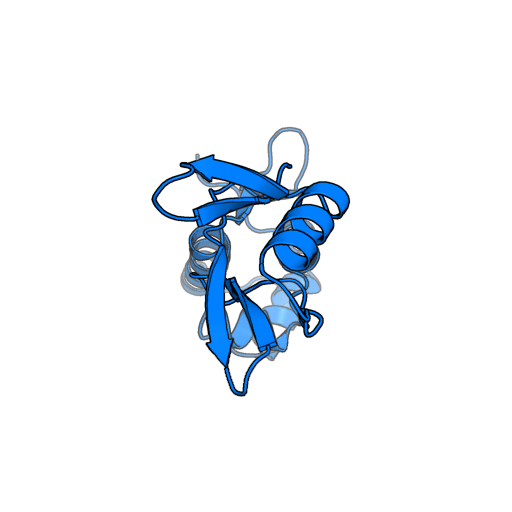 O . GLY A 1 96 ? -9.413 5.217 0.460 1.00 45.75 96 GLY A O 1
ATOM 704 N N . GLN A 1 97 ? -8.735 5.211 2.588 1.00 52.09 97 GLN A N 1
ATOM 705 C CA . GLN A 1 97 ? -8.917 3.781 2.805 1.00 52.09 97 GLN A CA 1
ATOM 706 C C . GLN A 1 97 ? -9.229 3.438 4.265 1.00 52.09 97 GLN A C 1
ATOM 708 O O . GLN A 1 97 ? -8.396 3.653 5.140 1.00 52.09 97 GLN A O 1
ATOM 713 N N . PRO A 1 98 ? -10.370 2.779 4.510 1.00 54.12 98 PRO A N 1
ATOM 714 C CA . PRO A 1 98 ? -10.570 1.885 5.639 1.00 54.12 98 PRO A CA 1
ATOM 715 C C . PRO A 1 98 ? -10.663 0.422 5.144 1.00 54.12 98 PRO A C 1
ATOM 717 O O . PRO A 1 98 ? -10.578 0.172 3.931 1.00 54.12 98 PRO A O 1
ATOM 720 N N . PRO A 1 99 ? -10.931 -0.571 6.018 1.00 45.06 99 PRO A N 1
ATOM 721 C CA . PRO A 1 99 ? -11.707 -1.734 5.582 1.00 45.06 99 PRO A CA 1
ATOM 722 C C . PRO A 1 99 ? -12.867 -1.259 4.699 1.00 45.06 99 PRO A C 1
ATOM 724 O O . PRO A 1 99 ? -13.560 -0.306 5.038 1.00 45.06 99 PRO A O 1
ATOM 727 N N . ARG A 1 100 ? -13.054 -1.897 3.537 1.00 48.16 100 ARG A N 1
ATOM 728 C CA . ARG A 1 100 ? -13.928 -1.434 2.437 1.00 48.16 100 ARG A CA 1
ATOM 729 C C . ARG A 1 100 ? -15.405 -1.202 2.821 1.00 48.16 100 ARG A C 1
ATOM 731 O O . ARG A 1 100 ? -16.169 -0.748 1.975 1.00 48.16 100 ARG A O 1
ATOM 738 N N . MET A 1 101 ? -15.809 -1.505 4.055 1.00 52.25 101 MET A N 1
ATOM 739 C CA . MET A 1 101 ? -17.149 -1.286 4.581 1.00 52.25 101 MET A CA 1
ATOM 740 C C . MET A 1 101 ? -17.089 -1.127 6.106 1.00 52.25 101 MET A C 1
ATOM 742 O O . MET A 1 101 ? -16.622 -2.033 6.795 1.00 52.25 101 MET A O 1
ATOM 746 N N . PHE A 1 102 ? -17.577 -0.005 6.631 1.00 63.31 102 PHE A N 1
ATOM 747 C CA . PHE A 1 102 ? -17.906 0.097 8.052 1.00 63.31 102 PHE A CA 1
ATOM 748 C C . PHE A 1 102 ? -19.339 -0.397 8.272 1.00 63.31 102 PHE A C 1
ATOM 750 O O . PHE A 1 102 ? -20.205 -0.099 7.443 1.00 63.31 102 PHE A O 1
ATOM 757 N N . PRO A 1 103 ? -19.613 -1.139 9.356 1.00 65.94 103 PRO A N 1
ATOM 758 C CA . PRO A 1 103 ? -20.980 -1.401 9.780 1.00 65.94 103 PRO A CA 1
ATOM 759 C C . PRO A 1 103 ? -21.703 -0.092 10.126 1.00 65.94 103 PRO A C 1
ATOM 761 O O . PRO A 1 103 ? -21.085 0.893 10.531 1.00 65.94 103 PRO A O 1
ATOM 764 N N . ASP A 1 104 ? -23.025 -0.103 9.998 1.00 70.50 104 ASP A N 1
ATOM 765 C CA . ASP A 1 104 ? -23.874 0.926 10.589 1.00 70.50 104 ASP A CA 1
ATOM 766 C C . ASP A 1 104 ? -24.049 0.631 12.082 1.00 70.50 104 ASP A C 1
ATOM 768 O O . ASP A 1 104 ? -24.504 -0.457 12.441 1.00 70.50 104 ASP A O 1
ATOM 772 N N . PHE A 1 105 ? -23.765 1.609 12.943 1.00 74.75 105 PHE A N 1
ATOM 773 C CA . PHE A 1 105 ? -23.930 1.471 14.392 1.00 74.75 105 PHE A CA 1
ATOM 774 C C . PHE A 1 105 ? -25.071 2.350 14.909 1.00 74.75 105 PHE A C 1
ATOM 776 O O . PHE A 1 105 ? -25.345 3.433 14.373 1.00 74.75 105 PHE A O 1
ATOM 783 N N . ALA A 1 106 ? -25.746 1.891 15.965 1.00 76.50 106 ALA A N 1
ATOM 784 C CA . ALA A 1 106 ? -26.849 2.619 16.585 1.00 76.50 106 ALA A CA 1
ATOM 785 C C . ALA A 1 106 ? -26.348 3.746 17.500 1.00 76.50 106 ALA A C 1
ATOM 787 O O . ALA A 1 106 ? -27.015 4.772 17.638 1.00 76.50 106 ALA A O 1
ATOM 788 N N . THR A 1 107 ? -25.161 3.594 18.099 1.00 80.38 107 THR A N 1
ATOM 789 C CA . THR A 1 107 ? -24.591 4.575 19.039 1.00 80.38 107 THR A CA 1
ATOM 790 C C . THR A 1 107 ? -23.102 4.822 18.803 1.00 80.38 107 THR A C 1
ATOM 792 O O . THR A 1 107 ? -22.402 3.966 18.272 1.00 80.38 107 THR A O 1
ATOM 795 N N . GLN A 1 108 ? -22.583 5.971 19.256 1.00 72.94 108 GLN A N 1
ATOM 796 C CA . GLN A 1 108 ? -21.134 6.233 19.249 1.00 72.94 108 GLN A CA 1
ATOM 797 C C . GLN A 1 108 ? -20.353 5.211 20.085 1.00 72.94 108 GLN A C 1
ATOM 799 O O . GLN A 1 108 ? -19.231 4.865 19.732 1.00 72.94 108 GLN A O 1
ATOM 804 N N . HIS A 1 109 ? -20.933 4.725 21.187 1.00 80.75 109 HIS A N 1
ATOM 805 C CA . HIS A 1 109 ? -20.287 3.744 22.058 1.00 80.75 109 HIS A CA 1
ATOM 806 C C . HIS A 1 109 ? -20.026 2.418 21.331 1.00 80.75 109 HIS A C 1
ATOM 808 O O . HIS A 1 109 ? -18.933 1.872 21.440 1.00 80.75 109 HIS A O 1
ATOM 814 N N . GLU A 1 110 ? -20.986 1.951 20.527 1.00 78.75 110 GLU A N 1
ATOM 815 C CA . GLU A 1 110 ? -20.823 0.752 19.695 1.00 78.75 110 GLU A CA 1
ATOM 816 C C . GLU A 1 110 ? -19.713 0.916 18.653 1.00 78.75 110 GLU A C 1
ATOM 818 O O . GLU A 1 110 ? -18.938 -0.014 18.437 1.00 78.75 110 GLU A O 1
ATOM 823 N N . VAL A 1 111 ? -19.585 2.103 18.045 1.00 76.06 111 VAL A N 1
ATOM 824 C CA . VAL A 1 111 ? -18.484 2.361 17.106 1.00 76.06 111 VAL A CA 1
ATOM 825 C C . VAL A 1 111 ? -17.135 2.300 17.829 1.00 76.06 111 VAL A C 1
ATOM 827 O O . VAL A 1 111 ? -16.210 1.670 17.325 1.00 76.06 111 VAL A O 1
ATOM 830 N N . ARG A 1 112 ? -17.018 2.915 19.018 1.00 77.88 112 ARG A N 1
ATOM 831 C CA . ARG A 1 112 ? -15.782 2.892 19.824 1.00 77.88 112 ARG A CA 1
ATOM 832 C C . ARG A 1 112 ? -15.396 1.462 20.224 1.00 77.88 112 ARG A C 1
ATOM 834 O O . ARG A 1 112 ? -14.259 1.068 19.998 1.00 77.88 112 ARG A O 1
ATOM 841 N N . GLN A 1 113 ? -16.346 0.657 20.708 1.00 82.88 113 GLN A N 1
ATOM 842 C CA . GLN A 1 113 ? -16.093 -0.754 21.035 1.00 82.88 113 GLN A CA 1
ATOM 843 C C . GLN A 1 113 ? -15.648 -1.573 19.819 1.00 82.88 113 GLN A C 1
ATOM 845 O O . GLN A 1 113 ? -14.724 -2.378 19.917 1.00 82.88 113 GLN A O 1
ATOM 850 N N . TRP A 1 114 ? -16.290 -1.377 18.664 1.00 80.44 114 TRP A N 1
ATOM 851 C CA . TRP A 1 114 ? -15.895 -2.070 17.439 1.00 80.44 114 TRP A CA 1
ATOM 852 C C . TRP A 1 114 ? -14.478 -1.681 17.011 1.00 80.44 114 TRP A C 1
ATOM 854 O O . TRP A 1 114 ? -13.692 -2.553 16.643 1.00 80.44 114 TRP A O 1
ATOM 864 N N . LEU A 1 115 ? -14.135 -0.392 17.091 1.00 76.06 115 LEU A N 1
ATOM 865 C CA . LEU A 1 115 ? -12.795 0.108 16.792 1.00 76.06 115 LEU A CA 1
ATOM 866 C C . LEU A 1 115 ? -11.751 -0.572 17.692 1.00 76.06 115 LEU A C 1
ATOM 868 O O . LEU A 1 115 ? -10.812 -1.169 17.174 1.00 76.06 115 LEU A O 1
ATOM 872 N N . GLU A 1 116 ? -11.949 -0.601 19.008 1.00 79.56 116 GLU A N 1
ATOM 873 C CA . GLU A 1 116 ? -11.035 -1.286 19.939 1.00 79.56 116 GLU A CA 1
ATOM 874 C C . GLU A 1 116 ? -10.860 -2.776 19.608 1.00 79.56 116 GLU A C 1
ATOM 876 O O . GLU A 1 116 ? -9.737 -3.277 19.525 1.00 79.56 116 GLU A O 1
ATOM 881 N N . GLN A 1 117 ? -11.963 -3.482 19.342 1.00 78.31 117 GLN A N 1
ATOM 882 C CA . GLN A 1 117 ? -11.950 -4.911 19.005 1.00 78.31 117 GLN A CA 1
ATOM 883 C C . GLN A 1 117 ? -11.261 -5.218 17.670 1.00 78.31 117 GLN A C 1
ATOM 885 O O . GLN A 1 117 ? -10.743 -6.317 17.486 1.00 78.31 117 GLN A O 1
ATOM 890 N N . ASN A 1 118 ? -11.246 -4.261 16.741 1.00 72.81 118 ASN A N 1
ATOM 891 C CA . ASN A 1 118 ? -10.633 -4.406 15.419 1.00 72.81 118 ASN A CA 1
ATOM 892 C C . ASN A 1 118 ? -9.243 -3.757 15.351 1.00 72.81 118 ASN A C 1
ATOM 894 O O . ASN A 1 118 ? -8.747 -3.454 14.267 1.00 72.81 118 ASN A O 1
ATOM 898 N N . GLY A 1 119 ? -8.609 -3.562 16.511 1.00 68.81 119 GLY A N 1
ATOM 899 C CA . GLY A 1 119 ? -7.220 -3.138 16.617 1.00 68.81 119 GLY A CA 1
ATOM 900 C C . GLY A 1 119 ? -7.018 -1.629 16.555 1.00 68.81 119 GLY A C 1
ATOM 901 O O . GLY A 1 119 ? -5.884 -1.190 16.449 1.00 68.81 119 GLY A O 1
ATOM 902 N N . TYR A 1 120 ? -8.055 -0.802 16.642 1.00 74.06 120 TYR A N 1
ATOM 903 C CA . TYR A 1 120 ? -7.901 0.651 16.691 1.00 74.06 120 TYR A CA 1
ATOM 904 C C . TYR A 1 120 ? -7.748 1.138 18.141 1.00 74.06 120 TYR A C 1
ATOM 906 O O . TYR A 1 120 ? -8.379 0.615 19.052 1.00 74.06 120 TYR A O 1
ATOM 914 N N . ARG A 1 121 ? -6.934 2.170 18.369 1.00 72.06 121 ARG A N 1
ATOM 915 C CA . ARG A 1 121 ? -6.781 2.848 19.667 1.00 72.06 121 ARG A CA 1
ATOM 916 C C . ARG A 1 121 ? -7.147 4.326 19.555 1.00 72.06 121 ARG A C 1
ATOM 918 O O . ARG A 1 121 ? -6.867 4.949 18.530 1.00 72.06 121 ARG A O 1
ATOM 925 N N . ALA A 1 122 ? -7.725 4.891 20.608 1.00 71.00 122 ALA A N 1
ATOM 926 C CA . ALA A 1 122 ? -7.984 6.325 20.696 1.00 71.00 122 ALA A CA 1
ATOM 927 C C . ALA A 1 122 ? -6.673 7.118 20.879 1.00 71.00 122 ALA A C 1
ATOM 929 O O . ALA A 1 122 ? -5.754 6.676 21.570 1.00 71.00 122 ALA A O 1
ATOM 930 N N . LEU A 1 123 ? -6.583 8.288 20.248 1.00 66.50 123 LEU A N 1
ATOM 931 C CA . LEU A 1 123 ? -5.447 9.213 20.330 1.00 66.50 123 LEU A CA 1
ATOM 932 C C . LEU A 1 123 ? -5.758 10.478 21.122 1.00 66.50 123 LEU A C 1
ATOM 934 O O . LEU A 1 123 ? -4.864 11.009 21.775 1.00 66.50 123 LEU A O 1
ATOM 938 N N . SER A 1 124 ? -6.998 10.966 21.068 1.00 63.41 124 SER A N 1
ATOM 939 C CA . SER A 1 124 ? -7.461 12.064 21.915 1.00 63.41 124 SER A CA 1
ATOM 940 C C . SER A 1 124 ? -8.980 11.999 22.108 1.00 63.41 124 SER A C 1
ATOM 942 O O . SER A 1 124 ? -9.735 11.762 21.164 1.00 63.41 124 SER A O 1
ATOM 944 N N . GLU A 1 125 ? -9.427 12.201 23.349 1.00 53.50 125 GLU A N 1
ATOM 945 C CA . GLU A 1 125 ? -10.846 12.153 23.726 1.00 53.50 125 GLU A CA 1
ATOM 946 C C . GLU A 1 125 ? -11.700 13.384 23.338 1.00 53.50 125 GLU A C 1
ATOM 948 O O . GLU A 1 125 ? -12.904 13.199 23.180 1.00 53.50 125 GLU A O 1
ATOM 953 N N . PRO A 1 126 ? -11.180 14.616 23.123 1.00 56.78 126 PRO A N 1
ATOM 954 C CA . PRO A 1 126 ? -12.034 15.727 22.683 1.00 56.78 126 PRO A CA 1
ATOM 955 C C . PRO A 1 126 ? -12.254 15.790 21.162 1.00 56.78 126 PRO A C 1
ATOM 957 O O . PRO A 1 126 ? -13.184 16.457 20.718 1.00 56.78 126 PRO A O 1
ATOM 960 N N . GLU A 1 127 ? -11.417 15.123 20.361 1.00 53.94 127 GLU A N 1
ATOM 961 C CA . GLU A 1 127 ? -11.492 15.164 18.891 1.00 53.94 127 GLU A CA 1
ATOM 962 C C . GLU A 1 127 ? -11.881 13.822 18.265 1.00 53.94 127 GLU A C 1
ATOM 964 O O . GLU A 1 127 ? -11.945 13.722 17.040 1.00 53.94 127 GLU A O 1
ATOM 969 N N . ASP A 1 128 ? -12.152 12.806 19.097 1.00 64.25 128 ASP A N 1
ATOM 970 C CA . ASP A 1 128 ? -12.604 11.489 18.652 1.00 64.25 128 ASP A CA 1
ATOM 971 C C . ASP A 1 128 ? -11.659 10.866 17.606 1.00 64.25 128 ASP A C 1
ATOM 973 O O . ASP A 1 128 ? -12.072 10.190 16.670 1.00 64.25 128 ASP A O 1
ATOM 977 N N . LEU A 1 129 ? -10.354 11.093 17.774 1.00 62.28 129 LEU A N 1
ATOM 978 C CA . LEU A 1 129 ? -9.322 10.601 16.868 1.00 62.28 129 LEU A CA 1
ATOM 979 C C . LEU A 1 129 ? -8.944 9.179 17.249 1.00 62.28 129 LEU A C 1
ATOM 981 O O . LEU A 1 129 ? -8.516 8.927 18.373 1.00 62.28 129 LEU A O 1
ATOM 985 N N . TRP A 1 130 ? -9.025 8.266 16.292 1.00 67.00 130 TRP A N 1
ATOM 986 C CA . TRP A 1 130 ? -8.557 6.891 16.447 1.00 67.00 130 TRP A CA 1
ATOM 987 C C . TRP A 1 130 ? -7.310 6.641 15.592 1.00 67.00 130 TRP A C 1
ATOM 989 O O . TRP A 1 130 ? -6.890 7.499 14.820 1.00 67.00 130 TRP A O 1
ATOM 999 N N . VAL A 1 131 ? -6.661 5.494 15.774 1.00 64.19 131 VAL A N 1
ATOM 1000 C CA . VAL A 1 131 ? -5.592 4.979 14.908 1.00 64.19 131 VAL A CA 1
ATOM 1001 C C . VAL A 1 131 ? -5.618 3.465 14.909 1.00 64.19 131 VAL A C 1
ATOM 1003 O O . VAL A 1 131 ? -5.757 2.871 15.969 1.00 64.19 131 VAL A O 1
ATOM 1006 N N . ALA A 1 132 ? -5.429 2.834 13.750 1.00 61.47 132 ALA A N 1
ATOM 1007 C CA . ALA A 1 132 ? -5.166 1.400 13.697 1.00 61.47 132 ALA A CA 1
ATOM 1008 C C . ALA A 1 132 ? -3.823 1.094 14.383 1.00 61.47 132 ALA A C 1
ATOM 1010 O O . ALA A 1 132 ? -2.773 1.594 13.976 1.00 61.47 132 ALA A O 1
ATOM 1011 N N . SER A 1 133 ? -3.865 0.300 15.442 1.00 54.75 133 SER A N 1
ATOM 1012 C CA . SER A 1 133 ? -2.685 -0.296 16.059 1.00 54.75 133 SER A CA 1
ATOM 1013 C C . SER A 1 133 ? -2.081 -1.279 15.055 1.00 54.75 133 SER A C 1
ATOM 1015 O O . SER A 1 133 ? -2.819 -2.007 14.392 1.00 54.75 133 SER A O 1
ATOM 1017 N N . ALA A 1 134 ? -0.757 -1.222 14.892 1.00 51.88 134 ALA A N 1
ATOM 1018 C CA . ALA A 1 134 ? -0.016 -2.138 14.026 1.00 51.88 134 ALA A CA 1
ATOM 1019 C C . ALA A 1 134 ? -0.126 -3.592 14.493 1.00 51.88 134 ALA A C 1
ATOM 1021 O O . ALA A 1 134 ? -0.201 -3.796 15.728 1.00 51.88 134 ALA A O 1
#